Protein AF-A0A5N5MUI3-F1 (afdb_monomer_lite)

Radius of gyration: 23.37 Å; chains: 1; bounding box: 66×56×61 Å

Sequence (141 aa):
MQSLLREQYRTERKAYEEYLERWKGDQSVALQGDPTAEAALDVDRFVAKYFLDSQERPDRTKTQDPVVLRNWRRSHDALEDATCRIRGLDFRHFDEHGIVIVGWNAGMNRAIEAEFTHLAASVDEPVRLPTVEANFDLTSF

Secondary structure (DSSP, 8-state):
-HHHHHHHHHHHHHHHHHHHHHHHHHHHHHTTT-HHHHHHH-HHHHHHHHHB-TTS-B-TTT-SSPEEE-S--S-SHHHHHHHHTSTTEEEEEEGGGTEEEEEEHHHHHHHHHHHHHHHHHH--S------S-S-------

pLDDT: mean 84.38, std 14.05, range [42.94, 95.19]

Structure (mmCIF, N/CA/C/O backbone):
data_AF-A0A5N5MUI3-F1
#
_entry.id   AF-A0A5N5MUI3-F1
#
loop_
_atom_site.group_PDB
_atom_site.id
_atom_site.type_symbol
_atom_site.label_atom_id
_atom_site.label_alt_id
_atom_site.label_comp_id
_atom_site.label_asym_id
_atom_site.label_entity_id
_atom_site.label_seq_id
_atom_site.pdbx_PDB_ins_code
_atom_site.Cartn_x
_atom_site.Cartn_y
_atom_site.Cartn_z
_atom_site.occupancy
_atom_site.B_iso_or_equiv
_atom_site.auth_seq_id
_atom_site.auth_comp_id
_atom_site.auth_asym_id
_atom_site.auth_atom_id
_atom_site.pdbx_PDB_model_num
ATOM 1 N N . MET A 1 1 ? -16.868 3.056 41.421 1.00 61.19 1 MET A N 1
ATOM 2 C CA . MET A 1 1 ? -15.429 3.351 41.222 1.00 61.19 1 MET A CA 1
ATOM 3 C C . MET A 1 1 ? -14.853 2.629 40.000 1.00 61.19 1 MET A C 1
ATOM 5 O O . MET A 1 1 ? -14.336 3.306 39.129 1.00 61.19 1 MET A O 1
ATOM 9 N N . GLN A 1 2 ? -15.010 1.303 39.851 1.00 68.75 2 GLN A N 1
ATOM 10 C CA . GLN A 1 2 ? -14.534 0.579 38.650 1.00 68.75 2 GLN A CA 1
ATOM 11 C C . GLN A 1 2 ? -15.249 0.961 37.335 1.00 68.75 2 GLN A C 1
ATOM 13 O O . GLN A 1 2 ? -14.635 0.912 36.274 1.00 68.75 2 GLN A O 1
ATOM 18 N N . SER A 1 3 ? -16.528 1.346 37.388 1.00 74.19 3 SER A N 1
ATOM 19 C CA . SER A 1 3 ? -17.297 1.792 36.215 1.00 74.19 3 SER A CA 1
ATOM 20 C C . SER A 1 3 ? -16.800 3.128 35.654 1.00 74.19 3 SER A C 1
ATOM 22 O O . SER A 1 3 ? -16.586 3.235 34.453 1.00 74.19 3 SER A O 1
ATOM 24 N N . LEU A 1 4 ? -16.525 4.095 36.533 1.00 86.81 4 LEU A N 1
ATOM 25 C CA . LEU A 1 4 ? -16.032 5.429 36.173 1.00 86.81 4 LEU A CA 1
ATOM 26 C C . LEU A 1 4 ? -14.663 5.367 35.477 1.00 86.81 4 LEU A C 1
ATOM 28 O O . LEU A 1 4 ? -14.460 6.005 34.451 1.00 86.81 4 LEU A O 1
ATOM 32 N N . LEU A 1 5 ? -13.750 4.537 35.992 1.00 85.88 5 LEU A N 1
ATOM 33 C CA . LEU A 1 5 ? -12.421 4.359 35.403 1.00 85.88 5 LEU A CA 1
ATOM 34 C C . LEU A 1 5 ? -12.512 3.765 33.986 1.00 85.88 5 LEU A C 1
ATOM 36 O O . LEU A 1 5 ? -11.830 4.212 33.072 1.00 85.88 5 LEU A O 1
ATOM 40 N N . ARG A 1 6 ? -13.402 2.784 33.774 1.00 87.75 6 ARG A N 1
ATOM 41 C CA . ARG A 1 6 ? -13.633 2.183 32.448 1.00 87.75 6 ARG A CA 1
ATOM 42 C C . ARG A 1 6 ? -14.225 3.176 31.448 1.00 87.75 6 ARG A C 1
ATOM 44 O O . ARG A 1 6 ? -13.869 3.125 30.274 1.00 87.75 6 ARG A O 1
ATOM 51 N N . GLU A 1 7 ? -15.127 4.048 31.885 1.00 88.75 7 GLU A N 1
ATOM 52 C CA . GLU A 1 7 ? -15.696 5.101 31.034 1.00 88.75 7 GLU A CA 1
ATOM 53 C C . GLU A 1 7 ? -14.656 6.159 30.654 1.00 88.75 7 GLU A C 1
ATOM 55 O O . GLU A 1 7 ? -14.587 6.550 29.486 1.00 88.75 7 GLU A O 1
ATOM 60 N N . GLN A 1 8 ? -13.791 6.551 31.594 1.00 88.88 8 GLN A N 1
ATOM 61 C CA . GLN A 1 8 ? -12.666 7.448 31.319 1.00 88.88 8 GLN A CA 1
ATOM 62 C C . GLN A 1 8 ? -11.703 6.838 30.296 1.00 88.88 8 GLN A C 1
ATOM 64 O O . GLN A 1 8 ? -11.456 7.456 29.265 1.00 88.88 8 GLN A O 1
ATOM 69 N N . TYR A 1 9 ? -11.278 5.584 30.492 1.00 88.69 9 TYR A N 1
ATOM 70 C CA . TYR A 1 9 ? -10.421 4.885 29.527 1.00 88.69 9 TYR A CA 1
ATOM 71 C C . TYR A 1 9 ? -11.041 4.792 28.131 1.00 88.69 9 TYR A C 1
ATOM 73 O O . TYR A 1 9 ? -10.344 4.957 27.135 1.00 88.69 9 TYR A O 1
ATOM 81 N N . ARG A 1 10 ? -12.351 4.535 28.026 1.00 91.25 10 ARG A N 1
ATOM 82 C CA . ARG A 1 10 ? -13.039 4.508 26.724 1.00 91.25 10 ARG A CA 1
ATOM 83 C C . ARG A 1 10 ? -13.019 5.871 26.044 1.00 91.25 10 ARG A C 1
ATOM 85 O O . ARG A 1 10 ? -12.799 5.937 24.840 1.00 91.25 10 ARG A O 1
ATOM 92 N N . THR A 1 11 ? -13.255 6.930 26.811 1.00 92.25 11 THR A N 1
ATOM 93 C CA . THR A 1 11 ? -13.296 8.301 26.294 1.00 92.25 11 THR A CA 1
ATOM 94 C C . THR A 1 11 ? -11.918 8.746 25.818 1.00 92.25 11 THR A C 1
ATOM 96 O O . THR A 1 11 ? -11.791 9.233 24.699 1.00 92.25 11 THR A O 1
ATOM 99 N N . GLU A 1 12 ? -10.880 8.513 26.621 1.00 91.62 12 GLU A N 1
ATOM 100 C CA . GLU A 1 12 ? -9.498 8.836 26.255 1.00 91.62 12 GLU A CA 1
ATOM 101 C C . GLU A 1 12 ? -9.034 8.040 25.039 1.00 91.62 12 GLU A C 1
ATOM 103 O O . GLU A 1 12 ? -8.444 8.605 24.121 1.00 91.62 12 GLU A O 1
ATOM 108 N N . ARG A 1 13 ? -9.353 6.740 24.986 1.00 93.00 13 ARG A N 1
ATOM 109 C CA . ARG A 1 13 ? -8.992 5.906 23.839 1.00 93.00 13 ARG A CA 1
ATOM 110 C C . ARG A 1 13 ? -9.667 6.389 22.561 1.00 93.00 13 ARG A C 1
ATOM 112 O O . ARG A 1 13 ? -9.005 6.481 21.537 1.00 93.00 13 ARG A O 1
ATOM 119 N N . LYS A 1 14 ? -10.945 6.771 22.633 1.00 93.94 14 LYS A N 1
ATOM 120 C CA . LYS A 1 14 ? -11.667 7.336 21.489 1.00 93.94 14 LYS A CA 1
ATOM 121 C C . LYS A 1 14 ? -11.052 8.661 21.026 1.00 93.94 14 LYS A C 1
ATOM 123 O O . LYS A 1 14 ? -10.838 8.844 19.836 1.00 93.94 14 LYS A O 1
ATOM 128 N N . ALA A 1 15 ? -10.721 9.559 21.955 1.00 93.12 15 ALA A N 1
ATOM 129 C CA . ALA A 1 15 ? -10.070 10.827 21.621 1.00 93.12 15 ALA A CA 1
ATOM 130 C C . ALA A 1 15 ? -8.690 10.611 20.975 1.00 93.12 15 ALA A C 1
ATOM 132 O O . ALA A 1 15 ? -8.320 11.316 20.038 1.00 93.12 15 ALA A O 1
ATOM 133 N N . TYR A 1 16 ? -7.941 9.612 21.449 1.00 91.12 16 TYR A N 1
ATOM 134 C CA . TYR A 1 16 ? -6.666 9.224 20.858 1.00 91.12 16 TYR A CA 1
ATOM 135 C C . TYR A 1 16 ? -6.831 8.630 19.452 1.00 91.12 16 TYR A C 1
ATOM 137 O O . TYR A 1 16 ? -6.093 9.008 18.547 1.00 91.12 16 TYR A O 1
ATOM 145 N N . GLU A 1 17 ? -7.812 7.747 19.251 1.00 92.81 17 GLU A N 1
ATOM 146 C CA . GLU A 1 17 ? -8.151 7.178 17.939 1.00 92.81 17 GLU A CA 1
ATOM 147 C C . GLU A 1 17 ? -8.539 8.289 16.941 1.00 92.81 17 GLU A C 1
ATOM 149 O O . GLU A 1 17 ? -8.011 8.335 15.831 1.00 92.81 17 GLU A O 1
ATOM 154 N N . GLU A 1 18 ? -9.380 9.245 17.351 1.00 93.44 18 GLU A N 1
ATOM 155 C CA . GLU A 1 18 ? -9.770 10.403 16.532 1.00 93.44 18 GLU A CA 1
ATOM 156 C C . GLU A 1 18 ? -8.572 11.304 16.187 1.00 93.44 18 GLU A C 1
ATOM 158 O O . GLU A 1 18 ? -8.425 11.748 15.044 1.00 93.44 18 GLU A O 1
ATOM 163 N N . TYR A 1 19 ? -7.687 11.557 17.158 1.00 94.12 19 TYR A N 1
ATOM 164 C CA . TYR A 1 19 ? -6.447 12.299 16.931 1.00 94.12 19 TYR A CA 1
ATOM 165 C C . TYR A 1 19 ? -5.538 11.584 15.928 1.00 94.12 19 TYR A C 1
ATOM 167 O O . TYR A 1 19 ? -5.021 12.218 15.006 1.00 94.12 19 TYR A O 1
ATOM 175 N N . LEU A 1 20 ? -5.362 10.271 16.085 1.00 90.56 20 LEU A N 1
ATOM 176 C CA . LEU A 1 20 ? -4.516 9.464 15.215 1.00 90.56 20 LEU A CA 1
ATOM 177 C C . LEU A 1 20 ? -5.044 9.460 13.777 1.00 90.56 20 LEU A C 1
ATOM 179 O O . LEU A 1 20 ? -4.269 9.668 12.845 1.00 90.56 20 LEU A O 1
ATOM 183 N N . GLU A 1 21 ? -6.353 9.286 13.584 1.00 91.25 21 GLU A N 1
ATOM 184 C CA . GLU A 1 21 ? -6.968 9.297 12.252 1.00 91.25 21 GLU A CA 1
ATOM 185 C C . GLU A 1 21 ? -6.883 10.661 11.566 1.00 91.25 21 GLU A C 1
ATOM 187 O O . GLU A 1 21 ? -6.673 10.740 10.348 1.00 91.25 21 GLU A O 1
ATOM 192 N N . ARG A 1 22 ? -6.981 11.743 12.344 1.00 92.44 22 ARG A N 1
ATOM 193 C CA . ARG A 1 22 ? -6.747 13.096 11.839 1.00 92.44 22 ARG A CA 1
ATOM 194 C C . ARG A 1 22 ? -5.292 13.291 11.426 1.00 92.44 22 ARG A C 1
ATOM 196 O O . ARG A 1 22 ? -5.038 13.717 10.304 1.00 92.44 22 ARG A O 1
ATOM 203 N N . TRP A 1 23 ? -4.351 12.917 12.291 1.00 93.38 23 TRP A N 1
ATOM 204 C CA . TRP A 1 23 ? -2.921 13.021 12.011 1.00 93.38 23 TRP A CA 1
ATOM 205 C C . TRP A 1 23 ? -2.528 12.220 10.764 1.00 93.38 23 TRP A C 1
ATOM 207 O O . TRP A 1 23 ? -1.839 12.746 9.893 1.00 93.38 23 TRP A O 1
ATOM 217 N N . LYS A 1 24 ? -3.025 10.986 10.617 1.00 90.12 24 LYS A N 1
ATOM 218 C CA . LYS A 1 24 ? -2.829 10.178 9.403 1.00 90.12 24 LYS A CA 1
ATOM 219 C C . LYS A 1 24 ? -3.394 10.855 8.157 1.00 90.12 24 LYS A C 1
ATOM 221 O O . LYS A 1 24 ? -2.783 10.773 7.098 1.00 90.12 24 LYS A O 1
ATOM 226 N N . GLY A 1 25 ? -4.546 11.520 8.270 1.00 86.69 25 GLY A N 1
ATOM 227 C CA . GLY A 1 25 ? -5.108 12.330 7.188 1.00 86.69 25 GLY A CA 1
ATOM 228 C C . GLY A 1 25 ? -4.165 13.435 6.745 1.00 86.69 25 GLY A C 1
ATOM 229 O O . GLY A 1 25 ? -3.833 13.510 5.564 1.00 86.69 25 GLY A O 1
ATOM 230 N N . ASP A 1 26 ? -3.675 14.222 7.696 1.00 90.19 26 ASP A N 1
ATOM 231 C CA . ASP A 1 26 ? -2.757 15.324 7.417 1.00 90.19 26 ASP A CA 1
ATOM 232 C C . ASP A 1 26 ? -1.434 14.816 6.810 1.00 90.19 26 ASP A C 1
ATOM 234 O O . ASP A 1 26 ? -0.933 15.376 5.833 1.00 90.19 26 ASP A O 1
ATOM 238 N N . GLN A 1 27 ? -0.890 13.709 7.329 1.00 89.25 27 GLN A N 1
ATOM 239 C CA . GLN A 1 27 ? 0.321 13.085 6.784 1.00 89.25 27 GLN A CA 1
ATOM 240 C C . GLN A 1 27 ? 0.101 12.491 5.389 1.00 89.25 27 GLN A C 1
ATOM 242 O O . GLN A 1 27 ? 0.965 12.622 4.528 1.00 89.25 27 GLN A O 1
ATOM 247 N N . SER A 1 28 ? -1.052 11.873 5.130 1.00 86.12 28 SER A N 1
ATOM 248 C CA . SER A 1 28 ? -1.369 11.304 3.816 1.00 86.12 28 SER A CA 1
ATOM 249 C C . SER A 1 28 ? -1.420 12.378 2.726 1.00 86.12 28 SER A C 1
ATOM 251 O O . SER A 1 28 ? -0.985 12.124 1.606 1.00 86.12 28 SER A O 1
ATOM 253 N N . VAL A 1 29 ? -1.883 13.588 3.060 1.00 87.81 29 VAL A N 1
ATOM 254 C CA . VAL A 1 29 ? -1.818 14.746 2.154 1.00 87.81 29 VAL A CA 1
ATOM 255 C C . VAL A 1 29 ? -0.367 15.172 1.916 1.00 87.81 29 VAL A C 1
ATOM 257 O O . VAL A 1 29 ? 0.010 15.446 0.780 1.00 87.81 29 VAL A O 1
ATOM 260 N N . ALA A 1 30 ? 0.465 15.198 2.959 1.00 88.06 30 ALA A N 1
ATOM 261 C CA . ALA A 1 30 ? 1.872 15.583 2.838 1.00 88.06 30 ALA A CA 1
ATOM 262 C C . ALA A 1 30 ? 2.712 14.590 2.011 1.00 88.06 30 ALA A C 1
ATOM 264 O O . ALA A 1 30 ? 3.654 15.000 1.339 1.00 88.06 30 ALA A O 1
ATOM 265 N N . LEU A 1 31 ? 2.366 13.301 2.048 1.00 90.69 31 LEU A N 1
ATOM 266 C CA . LEU A 1 31 ? 3.045 12.231 1.307 1.00 90.69 31 LEU A CA 1
ATOM 267 C C . LEU A 1 31 ? 2.476 12.013 -0.101 1.00 90.69 31 LEU A C 1
ATOM 269 O O . LEU A 1 31 ? 2.888 11.079 -0.789 1.00 90.69 31 LEU A O 1
ATOM 273 N N . GLN A 1 32 ? 1.529 12.852 -0.533 1.00 87.94 32 GLN A N 1
ATOM 274 C CA . GLN A 1 32 ? 0.839 12.674 -1.800 1.00 87.94 32 GLN A CA 1
ATOM 275 C C . GLN A 1 32 ? 1.826 12.586 -2.971 1.00 87.94 32 GLN A C 1
ATOM 277 O O . GLN A 1 32 ? 2.538 13.539 -3.280 1.00 87.94 32 GLN A O 1
ATOM 282 N N . GLY A 1 33 ? 1.789 11.454 -3.674 1.00 88.31 33 GLY A N 1
ATOM 283 C CA . GLY A 1 33 ? 2.629 11.212 -4.847 1.00 88.31 33 GLY A CA 1
ATOM 284 C C . GLY A 1 33 ? 3.854 10.342 -4.573 1.00 88.31 33 GLY A C 1
ATOM 285 O O . GLY A 1 33 ? 4.549 10.001 -5.526 1.00 88.31 33 GLY A O 1
ATOM 286 N N . ASP A 1 34 ? 4.076 9.924 -3.324 1.00 93.94 34 ASP A N 1
ATOM 287 C CA . ASP A 1 34 ? 5.015 8.857 -2.971 1.00 93.94 34 ASP A CA 1
ATOM 288 C C . ASP A 1 34 ? 4.241 7.611 -2.499 1.00 93.94 34 ASP A C 1
ATOM 290 O O . ASP A 1 34 ? 3.928 7.475 -1.312 1.00 93.94 34 ASP A O 1
ATOM 294 N N . PRO A 1 35 ? 3.943 6.659 -3.405 1.00 93.81 35 PRO A N 1
ATOM 295 C CA . PRO A 1 35 ? 3.187 5.462 -3.056 1.00 93.81 35 PRO A CA 1
ATOM 296 C C . PRO A 1 35 ? 3.863 4.610 -1.974 1.00 93.81 35 PRO A C 1
ATOM 298 O O . PRO A 1 35 ? 3.173 3.961 -1.190 1.00 93.81 35 PRO A O 1
ATOM 301 N N . THR A 1 36 ? 5.201 4.623 -1.902 1.00 94.19 36 TH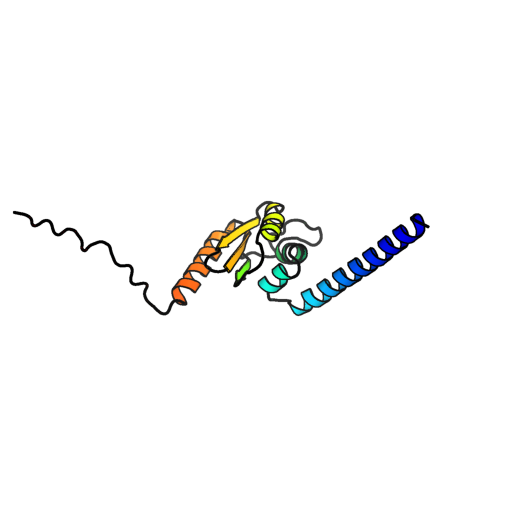R A N 1
ATOM 302 C CA . THR A 1 36 ? 5.957 3.858 -0.897 1.00 94.19 36 THR A CA 1
ATOM 303 C C . THR A 1 36 ? 5.715 4.440 0.488 1.00 94.19 36 THR A C 1
ATOM 305 O O . THR A 1 36 ? 5.384 3.706 1.422 1.00 94.19 36 THR A O 1
ATOM 308 N N . ALA A 1 37 ? 5.855 5.760 0.625 1.00 92.81 37 ALA A N 1
ATOM 309 C CA . ALA A 1 37 ? 5.629 6.435 1.895 1.00 92.81 37 ALA A CA 1
ATOM 310 C C . ALA A 1 37 ? 4.153 6.369 2.319 1.00 92.81 37 ALA A C 1
ATOM 312 O O . ALA A 1 37 ? 3.864 6.152 3.496 1.00 92.81 37 ALA A O 1
ATOM 313 N N . GLU A 1 38 ? 3.222 6.483 1.369 1.00 93.69 38 GLU A N 1
ATOM 314 C CA . GLU A 1 38 ? 1.786 6.339 1.624 1.00 93.69 38 GLU A CA 1
ATOM 315 C C . GLU A 1 38 ? 1.429 4.937 2.143 1.00 93.69 38 GLU A C 1
ATOM 317 O O . GLU A 1 38 ? 0.783 4.822 3.187 1.00 93.69 38 GLU A O 1
ATOM 322 N N . ALA A 1 39 ? 1.904 3.876 1.479 1.00 94.19 39 ALA A N 1
ATOM 323 C CA . ALA A 1 39 ? 1.710 2.494 1.926 1.00 94.19 39 ALA A CA 1
ATOM 324 C C . ALA A 1 39 ? 2.350 2.228 3.296 1.00 94.19 39 ALA A C 1
ATOM 326 O O . ALA A 1 39 ? 1.808 1.478 4.108 1.00 94.19 39 ALA A O 1
ATOM 327 N N . ALA A 1 40 ? 3.499 2.851 3.578 1.00 92.38 40 ALA A N 1
ATOM 328 C CA . ALA A 1 40 ? 4.168 2.723 4.866 1.00 92.38 40 ALA A CA 1
ATOM 329 C C . ALA A 1 40 ? 3.430 3.470 5.988 1.00 92.38 40 ALA A C 1
ATOM 331 O O . ALA A 1 40 ? 3.521 3.059 7.145 1.00 92.38 40 ALA A O 1
ATOM 332 N N . LEU A 1 41 ? 2.722 4.558 5.679 1.00 92.25 41 LEU A N 1
ATOM 333 C CA . LEU A 1 41 ? 1.937 5.313 6.652 1.00 92.25 41 LEU A CA 1
ATOM 334 C C . LEU A 1 41 ? 0.663 4.557 7.042 1.00 92.25 41 LEU A C 1
ATOM 336 O O . LEU A 1 41 ? 0.409 4.364 8.233 1.00 92.25 41 LEU A O 1
ATOM 340 N N . ASP A 1 42 ? -0.133 4.158 6.049 1.00 92.44 42 ASP A N 1
ATOM 341 C CA . ASP A 1 42 ? -1.431 3.518 6.252 1.00 92.44 42 ASP A CA 1
ATOM 342 C C . ASP A 1 42 ? -1.791 2.640 5.042 1.00 92.44 42 ASP A C 1
ATOM 344 O O . ASP A 1 42 ? -2.159 3.131 3.971 1.00 92.44 42 ASP A O 1
ATOM 348 N N . VAL A 1 43 ? -1.665 1.322 5.227 1.00 93.56 43 VAL A N 1
ATOM 349 C CA . VAL A 1 43 ? -1.906 0.313 4.185 1.00 93.56 43 VAL A CA 1
ATOM 350 C C . VAL A 1 43 ? -3.342 0.369 3.669 1.00 93.56 43 VAL A C 1
ATOM 352 O O . VAL A 1 43 ? -3.553 0.313 2.458 1.00 93.56 43 VAL A O 1
ATOM 355 N N . ASP A 1 44 ? -4.328 0.513 4.554 1.00 92.81 44 ASP A N 1
ATOM 356 C CA . ASP A 1 44 ? -5.738 0.505 4.165 1.00 92.81 44 ASP A CA 1
ATOM 357 C C . ASP A 1 44 ? -6.068 1.740 3.317 1.00 92.81 44 ASP A C 1
ATOM 359 O O . ASP A 1 44 ? -6.710 1.629 2.268 1.00 92.81 44 ASP A O 1
ATOM 363 N N . ARG A 1 45 ? -5.556 2.919 3.700 1.00 93.00 45 ARG A N 1
ATOM 364 C CA . ARG A 1 45 ? -5.711 4.143 2.893 1.00 93.00 45 ARG A CA 1
ATOM 365 C C . ARG A 1 45 ? -4.976 4.063 1.562 1.00 93.00 45 ARG A C 1
ATOM 367 O O . ARG A 1 45 ? -5.516 4.532 0.560 1.00 93.00 45 ARG A O 1
ATOM 374 N N . PHE A 1 46 ? -3.782 3.473 1.529 1.00 95.19 46 PHE A N 1
ATOM 375 C CA . PHE A 1 46 ? -3.063 3.214 0.282 1.00 95.19 46 PHE A CA 1
ATOM 376 C C . PHE A 1 46 ? -3.907 2.341 -0.654 1.00 95.19 46 PHE A C 1
ATOM 378 O O . PHE A 1 46 ? -4.190 2.727 -1.790 1.00 95.19 46 PHE A O 1
ATOM 385 N N . VAL A 1 47 ? -4.398 1.206 -0.159 1.00 94.88 47 VAL A N 1
ATOM 386 C CA . VAL A 1 47 ? -5.212 0.286 -0.954 1.00 94.88 47 VAL A CA 1
ATOM 387 C C . VAL A 1 47 ? -6.492 0.962 -1.455 1.00 94.88 47 VAL A C 1
ATOM 389 O O . VAL A 1 47 ? -6.812 0.877 -2.644 1.00 94.88 47 VAL A O 1
ATOM 392 N N . ALA A 1 48 ? -7.188 1.701 -0.589 1.00 94.25 48 ALA A N 1
ATOM 393 C CA . ALA A 1 48 ? -8.394 2.433 -0.959 1.00 94.25 48 ALA A CA 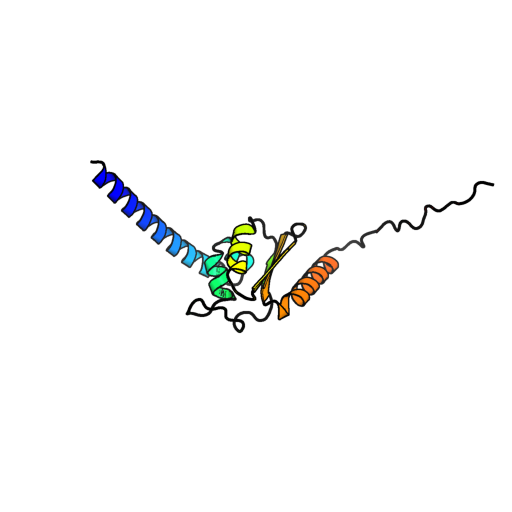1
ATOM 394 C C . ALA A 1 48 ? -8.132 3.506 -2.028 1.00 94.25 48 ALA A C 1
ATOM 396 O O . ALA A 1 48 ? -8.918 3.683 -2.964 1.00 94.25 48 ALA A O 1
ATOM 397 N N . LYS A 1 49 ? -7.003 4.213 -1.927 1.00 94.25 49 LYS A N 1
ATOM 398 C CA . LYS A 1 49 ? -6.633 5.258 -2.880 1.00 94.25 49 LYS A CA 1
ATOM 399 C C . LYS A 1 49 ? -6.395 4.688 -4.275 1.00 94.25 49 LYS A C 1
ATOM 401 O O . LYS A 1 49 ? -6.996 5.194 -5.228 1.00 94.25 49 LYS A O 1
ATOM 406 N N . TYR A 1 50 ? -5.562 3.653 -4.383 1.00 94.88 50 TYR A N 1
ATOM 407 C CA . TYR A 1 50 ? -5.074 3.142 -5.667 1.00 94.88 50 TYR A CA 1
ATOM 408 C C . TYR A 1 50 ? -5.966 2.061 -6.293 1.00 94.88 50 TYR A C 1
ATOM 410 O O . TYR A 1 50 ? -5.989 1.947 -7.518 1.00 94.88 50 TYR A O 1
ATOM 418 N N . PHE A 1 51 ? -6.723 1.289 -5.510 1.00 95.19 51 PHE A N 1
ATOM 419 C CA . PHE A 1 51 ? -7.374 0.075 -6.026 1.00 95.19 51 PHE A CA 1
ATOM 420 C C . PHE A 1 51 ? -8.879 -0.017 -5.777 1.00 95.19 51 PHE A C 1
ATOM 422 O O . PHE A 1 51 ? -9.509 -0.911 -6.342 1.00 95.19 51 PHE A O 1
ATOM 429 N N . LEU A 1 52 ? -9.471 0.879 -4.979 1.00 94.62 52 LEU A N 1
ATOM 430 C CA . LEU A 1 52 ? -10.904 0.848 -4.662 1.00 94.62 52 LEU A CA 1
ATOM 431 C C . LEU A 1 52 ? -11.638 2.106 -5.138 1.00 94.62 52 LEU A C 1
ATOM 433 O O . LEU A 1 52 ? -11.063 3.188 -5.142 1.00 94.62 52 LEU A O 1
ATOM 437 N N . ASP A 1 53 ? -12.911 2.000 -5.507 1.00 93.50 53 ASP A N 1
ATOM 438 C CA . ASP A 1 53 ? -13.784 3.148 -5.774 1.00 93.50 53 ASP A CA 1
ATOM 439 C C . ASP A 1 53 ? -14.283 3.819 -4.475 1.00 93.50 53 ASP A C 1
ATOM 441 O O . ASP A 1 53 ? -13.893 3.468 -3.361 1.00 93.50 53 ASP A O 1
ATOM 445 N N . SER A 1 54 ? -15.164 4.814 -4.605 1.00 90.31 54 SER A N 1
ATOM 446 C CA . SER A 1 54 ? -15.778 5.503 -3.460 1.00 90.31 54 SER A CA 1
ATOM 447 C C . SER A 1 54 ? -16.738 4.631 -2.638 1.00 90.31 54 SER A C 1
ATOM 449 O O . SER A 1 54 ? -17.177 5.060 -1.573 1.00 90.31 54 SER A O 1
ATOM 451 N N . GLN A 1 55 ? -17.079 3.436 -3.123 1.00 92.12 55 GLN A N 1
ATOM 452 C CA . GLN A 1 55 ? -17.898 2.432 -2.443 1.00 92.12 55 GLN A CA 1
ATOM 453 C C . GLN A 1 55 ? -17.050 1.272 -1.898 1.00 92.12 55 GLN A C 1
ATOM 455 O O . GLN A 1 55 ? -17.613 0.231 -1.555 1.00 92.12 55 GLN A O 1
ATOM 460 N N . GLU A 1 56 ? -15.723 1.436 -1.848 1.00 90.19 56 GLU A N 1
ATOM 461 C CA . GLU A 1 56 ? -14.755 0.422 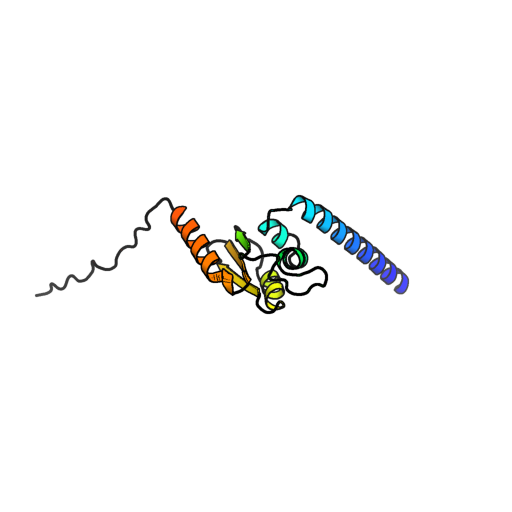-1.412 1.00 90.19 56 GLU A CA 1
ATOM 462 C C . GLU A 1 56 ? -14.761 -0.847 -2.281 1.00 90.19 56 GLU A C 1
ATOM 464 O O . GLU A 1 56 ? -14.381 -1.936 -1.843 1.00 90.19 56 GLU A O 1
ATOM 469 N N . ARG A 1 57 ? -15.189 -0.733 -3.542 1.00 92.94 57 ARG A N 1
ATOM 470 C CA . ARG A 1 57 ? -15.194 -1.848 -4.493 1.00 92.94 57 ARG A CA 1
ATOM 471 C C . ARG A 1 57 ? -13.941 -1.811 -5.359 1.00 92.94 57 ARG A C 1
ATOM 473 O O . ARG A 1 57 ? -13.494 -0.726 -5.711 1.00 92.94 57 ARG A O 1
ATOM 480 N N . PRO A 1 58 ? -13.392 -2.970 -5.761 1.00 93.44 58 PRO A N 1
ATOM 481 C CA . PRO A 1 58 ? -12.225 -3.016 -6.636 1.00 93.44 58 PRO A CA 1
ATOM 482 C C . PRO A 1 58 ? -12.464 -2.248 -7.944 1.00 93.44 58 PRO A C 1
ATOM 484 O O . PRO A 1 58 ? -13.373 -2.589 -8.703 1.00 93.44 58 PRO A O 1
ATOM 487 N N . ASP A 1 59 ? -11.623 -1.255 -8.229 1.00 93.00 59 ASP A N 1
ATOM 488 C CA . ASP A 1 59 ? -11.709 -0.411 -9.421 1.00 93.00 59 ASP A CA 1
ATOM 489 C C . ASP A 1 59 ? -10.417 -0.485 -10.236 1.00 93.00 59 ASP A C 1
ATOM 491 O O . ASP A 1 59 ? -9.390 0.118 -9.919 1.00 93.00 59 ASP A O 1
ATOM 495 N N . ARG A 1 60 ? -10.492 -1.220 -11.348 1.00 90.12 60 ARG A N 1
ATOM 496 C CA . ARG A 1 60 ? -9.361 -1.421 -12.261 1.00 90.12 60 ARG A CA 1
ATOM 497 C C . ARG A 1 60 ? -9.020 -0.191 -13.095 1.00 90.12 60 ARG A C 1
ATOM 499 O O . ARG A 1 60 ? -7.980 -0.177 -13.745 1.00 90.12 60 ARG A O 1
ATOM 506 N N . THR A 1 61 ? -9.889 0.816 -13.117 1.00 89.06 61 THR A N 1
ATOM 507 C CA . THR A 1 61 ? -9.693 2.019 -13.931 1.00 89.06 61 THR A CA 1
ATOM 508 C C . THR A 1 61 ? -8.790 3.043 -13.250 1.00 89.06 61 THR A C 1
ATOM 510 O O . THR A 1 61 ? -8.117 3.797 -13.950 1.00 89.06 61 THR A O 1
ATOM 513 N N . LYS A 1 62 ? -8.709 3.024 -11.911 1.00 89.38 62 LYS A N 1
ATOM 514 C CA . LYS A 1 62 ? -7.855 3.924 -11.120 1.00 89.38 62 LYS A CA 1
ATOM 515 C C . LYS A 1 62 ? -6.365 3.733 -11.369 1.00 89.38 62 LYS A C 1
ATOM 517 O O . LYS A 1 62 ? -5.637 4.708 -11.520 1.00 89.38 62 LYS A O 1
ATOM 522 N N . THR A 1 63 ? -5.930 2.480 -11.402 1.00 89.31 63 THR A N 1
ATOM 523 C CA . THR A 1 63 ? -4.514 2.121 -11.487 1.00 89.31 63 THR A CA 1
ATOM 524 C C . THR A 1 63 ? -4.367 1.041 -12.540 1.00 89.31 63 THR A C 1
ATOM 526 O O . THR A 1 63 ? -4.654 -0.124 -12.280 1.00 89.31 63 THR A O 1
ATOM 529 N N . GLN A 1 64 ? -3.994 1.442 -13.755 1.00 86.06 64 GLN A N 1
ATOM 530 C CA . GLN A 1 64 ? -3.819 0.515 -14.878 1.00 86.06 64 GLN A CA 1
ATOM 531 C C . GLN A 1 64 ? -2.462 -0.194 -14.823 1.00 86.06 64 GLN A C 1
ATOM 533 O O . GLN A 1 64 ? -2.373 -1.380 -15.146 1.00 86.06 64 GLN A O 1
ATOM 538 N N . ASP A 1 65 ? -1.429 0.523 -14.383 1.00 89.69 65 ASP A N 1
ATOM 539 C CA . ASP A 1 65 ? -0.085 -0.007 -14.184 1.00 89.69 65 ASP A CA 1
ATOM 540 C C . ASP A 1 65 ? 0.137 -0.380 -12.717 1.00 89.69 65 ASP A C 1
ATOM 542 O O . ASP A 1 65 ? -0.284 0.373 -11.839 1.00 89.69 65 ASP A O 1
ATOM 546 N N . PRO A 1 66 ? 0.798 -1.512 -12.418 1.00 94.19 66 PRO A N 1
ATOM 547 C CA . PRO A 1 66 ? 1.141 -1.861 -11.048 1.00 94.19 66 PRO A CA 1
ATOM 548 C C . PRO A 1 66 ? 1.946 -0.765 -10.347 1.00 94.19 66 PRO A C 1
ATOM 550 O O . PRO A 1 66 ? 2.834 -0.141 -10.928 1.00 94.19 66 PRO A O 1
ATOM 553 N N . VAL A 1 67 ? 1.652 -0.568 -9.068 1.00 94.75 67 VAL A N 1
ATOM 554 C CA . VAL A 1 67 ? 2.370 0.349 -8.192 1.00 94.75 67 VAL A CA 1
ATOM 555 C C . VAL A 1 67 ? 3.616 -0.352 -7.674 1.00 94.75 67 VAL A C 1
ATOM 557 O O . VAL A 1 67 ? 3.530 -1.402 -7.036 1.00 94.75 67 VAL A O 1
ATOM 560 N N . VAL A 1 68 ? 4.774 0.249 -7.931 1.00 94.44 68 VAL A N 1
ATOM 561 C CA . VAL A 1 68 ? 6.064 -0.221 -7.428 1.00 94.44 68 VAL A CA 1
ATOM 562 C C . VAL A 1 68 ? 6.435 0.578 -6.183 1.00 94.44 68 VAL A C 1
ATOM 564 O O . VAL A 1 68 ? 6.598 1.797 -6.242 1.00 94.44 68 VAL A O 1
ATOM 567 N N . LEU A 1 69 ? 6.600 -0.119 -5.065 1.00 94.19 69 LEU A N 1
ATOM 568 C CA . LEU A 1 69 ? 7.120 0.414 -3.813 1.00 94.19 69 LEU A CA 1
ATOM 569 C C . LEU A 1 69 ? 8.599 0.031 -3.719 1.00 94.19 69 LEU A C 1
ATOM 571 O O . LEU A 1 69 ? 8.939 -1.153 -3.702 1.00 94.19 69 LEU A O 1
ATOM 575 N N . ARG A 1 70 ? 9.485 1.027 -3.681 1.00 91.50 70 ARG A N 1
ATOM 576 C CA . ARG A 1 70 ? 10.944 0.819 -3.636 1.00 91.50 70 ARG A CA 1
ATOM 577 C C . ARG A 1 70 ? 11.478 1.124 -2.246 1.00 91.50 70 ARG A C 1
ATOM 579 O O . ARG A 1 70 ? 10.954 2.000 -1.571 1.00 91.50 70 ARG A O 1
ATOM 586 N N . ASN A 1 71 ? 12.560 0.465 -1.838 1.00 88.06 71 ASN A N 1
ATOM 587 C CA . ASN A 1 71 ? 13.125 0.596 -0.489 1.00 88.06 71 ASN A CA 1
ATOM 588 C C . ASN A 1 71 ? 12.113 0.258 0.622 1.00 88.06 71 ASN A C 1
ATOM 590 O O . ASN A 1 71 ? 12.128 0.870 1.694 1.00 88.06 71 ASN A O 1
ATOM 594 N N . TRP A 1 72 ? 11.227 -0.706 0.379 1.00 87.62 72 TRP A N 1
ATOM 595 C CA . TRP A 1 72 ? 10.269 -1.171 1.371 1.00 87.62 72 TRP A CA 1
ATOM 596 C C . TRP A 1 72 ? 11.002 -1.895 2.508 1.00 87.62 72 TRP A C 1
ATOM 598 O O . TRP A 1 72 ? 11.653 -2.912 2.294 1.00 87.62 72 TRP A O 1
ATOM 608 N N . ARG A 1 73 ? 10.929 -1.346 3.728 1.00 80.38 73 ARG A N 1
ATOM 609 C CA . ARG A 1 73 ? 11.623 -1.880 4.922 1.00 80.38 73 ARG A CA 1
ATOM 610 C C . ARG A 1 73 ? 10.681 -2.362 6.026 1.00 80.38 73 ARG A C 1
ATOM 612 O O . ARG A 1 73 ? 11.138 -2.699 7.115 1.00 80.38 73 ARG A O 1
ATOM 619 N N . ARG A 1 74 ? 9.367 -2.323 5.794 1.00 78.88 74 ARG A N 1
ATOM 620 C CA . ARG A 1 74 ? 8.363 -2.793 6.759 1.00 78.88 74 ARG A CA 1
ATOM 621 C C . ARG A 1 74 ? 8.033 -4.262 6.512 1.00 78.88 74 ARG A C 1
ATOM 623 O O . ARG A 1 74 ? 8.315 -4.782 5.437 1.00 78.88 74 ARG A O 1
ATOM 630 N N . SER A 1 75 ? 7.411 -4.915 7.497 1.00 81.06 75 SER A N 1
ATOM 631 C CA . SER A 1 75 ? 6.784 -6.220 7.252 1.00 81.06 75 SER A CA 1
ATOM 632 C C . SER A 1 75 ? 5.800 -6.086 6.083 1.00 81.06 75 SER A C 1
ATOM 634 O O . SER A 1 75 ? 5.063 -5.097 5.990 1.00 81.06 75 SER A O 1
ATOM 636 N N . HIS A 1 76 ? 5.848 -7.049 5.165 1.00 83.75 76 HIS A N 1
ATOM 637 C CA . HIS A 1 76 ? 4.936 -7.122 4.031 1.00 83.75 76 HIS A CA 1
ATOM 638 C C . HIS A 1 76 ? 3.590 -7.753 4.401 1.00 83.75 76 HIS A C 1
ATOM 640 O O . HIS A 1 76 ? 2.637 -7.523 3.666 1.00 83.75 76 HIS A O 1
ATOM 646 N N . ASP A 1 77 ? 3.478 -8.435 5.547 1.00 89.50 77 ASP A N 1
ATOM 647 C CA . ASP A 1 77 ? 2.295 -9.217 5.938 1.00 89.50 77 ASP A CA 1
ATOM 648 C C . ASP A 1 77 ? 1.007 -8.389 5.865 1.00 89.50 77 ASP A C 1
ATOM 650 O O . ASP A 1 77 ? 0.017 -8.806 5.280 1.00 89.50 77 ASP A O 1
ATOM 654 N N . ALA A 1 78 ? 1.025 -7.166 6.405 1.00 89.69 78 ALA A N 1
ATOM 655 C CA . ALA A 1 78 ? -0.160 -6.309 6.420 1.00 89.69 78 ALA A CA 1
ATOM 656 C C . ALA A 1 78 ? -0.588 -5.866 5.010 1.00 89.69 78 ALA A C 1
ATOM 658 O O . ALA A 1 78 ? -1.781 -5.761 4.725 1.00 89.69 78 ALA A O 1
ATOM 659 N N . LEU A 1 79 ? 0.382 -5.596 4.132 1.00 91.88 79 LEU A N 1
ATOM 660 C CA . LEU A 1 79 ? 0.123 -5.178 2.757 1.00 91.88 79 LEU A CA 1
ATOM 661 C C . LEU A 1 79 ? -0.313 -6.370 1.896 1.00 91.88 79 LEU A C 1
ATOM 663 O O . LEU A 1 79 ? -1.271 -6.261 1.132 1.00 91.88 79 LEU A O 1
ATOM 667 N N . GLU A 1 80 ? 0.331 -7.520 2.060 1.00 93.69 80 GLU A N 1
ATOM 668 C CA . GLU A 1 80 ? -0.062 -8.776 1.428 1.00 93.69 80 GLU A CA 1
ATOM 669 C C . GLU A 1 80 ? -1.480 -9.184 1.850 1.00 93.69 80 GLU A C 1
ATOM 671 O O . GLU A 1 80 ? -2.330 -9.419 0.993 1.00 93.69 80 GLU A O 1
ATOM 676 N N . ASP A 1 81 ? -1.795 -9.151 3.146 1.00 93.81 81 ASP A N 1
ATOM 677 C CA . ASP A 1 81 ? -3.130 -9.457 3.664 1.00 93.81 81 ASP A CA 1
ATOM 678 C C . ASP A 1 81 ? -4.201 -8.529 3.082 1.00 93.81 81 ASP A C 1
ATOM 680 O O . ASP A 1 81 ? -5.277 -8.981 2.676 1.00 93.81 81 ASP A O 1
ATOM 684 N N . ALA A 1 82 ? -3.930 -7.221 3.041 1.00 92.69 82 ALA A N 1
ATOM 685 C CA . ALA A 1 82 ? -4.869 -6.240 2.505 1.00 92.69 82 ALA A CA 1
ATOM 686 C C . ALA A 1 82 ? -5.116 -6.458 1.005 1.00 92.69 82 ALA A C 1
ATOM 688 O O . ALA A 1 82 ? -6.259 -6.404 0.545 1.00 92.69 82 ALA A O 1
ATOM 689 N N . THR A 1 83 ? -4.062 -6.760 0.246 1.00 92.25 83 THR A N 1
ATOM 690 C CA . THR A 1 83 ? -4.165 -7.005 -1.198 1.00 92.25 83 THR A CA 1
ATOM 691 C C . THR A 1 83 ? -4.849 -8.334 -1.517 1.00 92.25 83 THR A C 1
ATOM 693 O O . THR A 1 83 ? -5.723 -8.366 -2.384 1.00 92.25 83 THR A O 1
ATOM 696 N N . CYS A 1 84 ? -4.569 -9.401 -0.761 1.00 91.81 84 CYS A N 1
ATOM 697 C CA . CYS A 1 84 ? -5.199 -10.717 -0.912 1.00 91.81 84 CYS A CA 1
ATOM 698 C C . CYS A 1 84 ? -6.721 -10.692 -0.699 1.00 91.81 84 CYS A C 1
ATOM 700 O O . CYS A 1 84 ? -7.448 -11.510 -1.270 1.00 91.81 84 CYS A O 1
ATOM 702 N N . ARG A 1 85 ? -7.235 -9.745 0.096 1.00 91.81 85 ARG A N 1
ATOM 703 C CA . ARG A 1 85 ? -8.684 -9.555 0.295 1.00 91.81 85 ARG A CA 1
ATOM 704 C C . ARG A 1 85 ? -9.388 -9.006 -0.951 1.00 91.81 85 ARG A C 1
ATOM 706 O O . ARG A 1 85 ? -10.609 -9.122 -1.063 1.00 91.81 85 ARG A O 1
ATOM 713 N N . ILE A 1 86 ? -8.647 -8.430 -1.898 1.00 92.00 86 ILE A N 1
ATOM 714 C CA . ILE A 1 86 ? -9.184 -7.782 -3.095 1.00 92.00 86 ILE A CA 1
ATOM 715 C C . ILE A 1 86 ? -9.063 -8.721 -4.289 1.00 92.00 86 ILE A C 1
ATOM 717 O O . ILE A 1 86 ? -7.985 -9.009 -4.806 1.00 92.00 86 ILE A O 1
ATOM 721 N N . ARG A 1 87 ? -10.211 -9.171 -4.801 1.00 89.25 87 ARG A N 1
ATOM 722 C CA . ARG A 1 87 ? -10.240 -10.125 -5.911 1.00 89.25 87 ARG A CA 1
ATOM 723 C C . ARG A 1 87 ? -9.579 -9.560 -7.176 1.00 89.25 87 ARG A C 1
ATOM 725 O O . ARG A 1 87 ? -10.103 -8.651 -7.819 1.00 89.25 87 ARG A O 1
ATOM 732 N N . GLY A 1 88 ? -8.505 -10.218 -7.608 1.00 88.62 88 GLY A N 1
ATOM 733 C CA . GLY A 1 88 ? -7.794 -9.925 -8.856 1.00 88.62 88 GLY A CA 1
ATOM 734 C C . GLY A 1 88 ? -6.641 -8.933 -8.714 1.00 88.62 88 GLY A C 1
ATOM 735 O O . GLY A 1 88 ? -5.980 -8.663 -9.721 1.00 88.62 88 GLY A O 1
ATOM 736 N N . LEU A 1 89 ? -6.414 -8.416 -7.506 1.00 9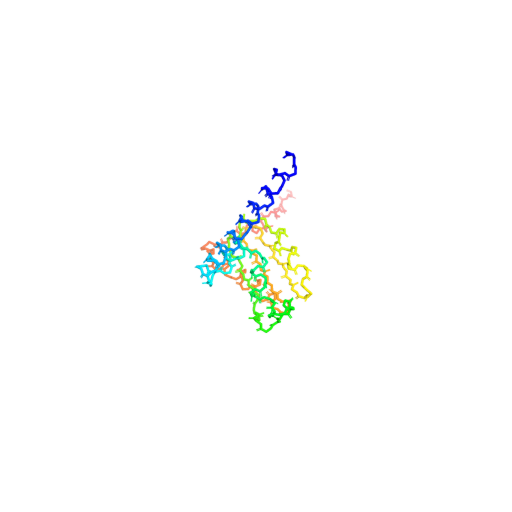2.25 89 LEU A N 1
ATOM 737 C CA . LEU A 1 89 ? -5.179 -7.737 -7.146 1.00 92.25 89 LEU A CA 1
ATOM 738 C C . LEU A 1 89 ? -4.111 -8.800 -6.847 1.00 92.25 89 LEU A C 1
ATOM 740 O O . LEU A 1 89 ? -4.432 -9.856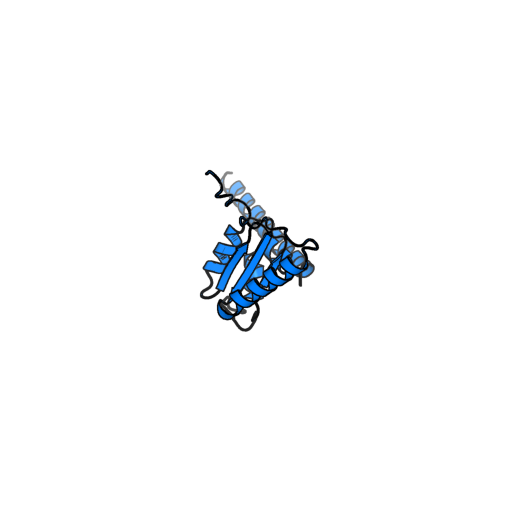 -6.304 1.00 92.25 89 LEU A O 1
ATOM 744 N N . ASP A 1 90 ? -2.878 -8.549 -7.266 1.00 92.56 90 ASP A N 1
ATOM 745 C CA . ASP A 1 90 ? -1.722 -9.412 -7.026 1.00 92.56 90 ASP A CA 1
ATOM 746 C C . ASP A 1 90 ? -0.649 -8.625 -6.268 1.00 92.56 90 ASP A C 1
ATOM 748 O O . ASP A 1 90 ? -0.555 -7.395 -6.370 1.00 92.56 90 ASP A O 1
ATOM 752 N N . PHE A 1 91 ? 0.156 -9.363 -5.516 1.00 93.69 91 PHE A N 1
ATOM 753 C CA . PHE A 1 91 ? 1.206 -8.849 -4.654 1.00 93.69 91 PHE A CA 1
ATOM 754 C C . PHE A 1 91 ? 2.487 -9.636 -4.917 1.00 93.69 91 PHE A C 1
ATOM 756 O O . PHE A 1 91 ? 2.494 -10.867 -4.902 1.00 93.69 91 PHE A O 1
ATOM 763 N N . ARG A 1 92 ? 3.585 -8.927 -5.188 1.00 92.56 92 ARG A N 1
ATOM 764 C CA . ARG A 1 92 ? 4.903 -9.531 -5.407 1.00 92.56 92 ARG A CA 1
ATOM 765 C C . ARG A 1 92 ? 5.939 -8.798 -4.589 1.00 92.56 92 ARG A C 1
ATOM 767 O O . ARG A 1 92 ? 6.024 -7.576 -4.650 1.00 92.56 92 ARG A O 1
ATOM 774 N N . HIS A 1 93 ? 6.747 -9.559 -3.873 1.00 91.31 93 HIS A N 1
ATOM 775 C CA . HIS A 1 93 ? 7.815 -9.040 -3.044 1.00 91.31 93 HIS A CA 1
ATOM 776 C C . HIS A 1 93 ? 9.155 -9.630 -3.469 1.00 91.31 93 HIS A C 1
ATOM 778 O O . HIS A 1 93 ? 9.253 -10.823 -3.757 1.00 91.31 93 HIS A O 1
ATOM 784 N N . PHE A 1 94 ? 10.174 -8.776 -3.499 1.00 89.12 94 PHE A N 1
ATOM 785 C CA . PHE A 1 94 ? 11.553 -9.117 -3.810 1.00 89.12 94 PHE A CA 1
ATOM 786 C C . PHE A 1 94 ? 12.448 -8.608 -2.672 1.00 89.12 94 PHE A C 1
ATOM 788 O O . PHE A 1 94 ? 12.933 -7.472 -2.713 1.00 89.12 94 PHE A O 1
ATOM 795 N N . ASP A 1 95 ? 12.638 -9.455 -1.655 1.00 82.31 95 ASP A N 1
ATOM 796 C CA . ASP A 1 95 ? 13.377 -9.158 -0.416 1.00 82.31 95 ASP A CA 1
ATOM 797 C C . ASP A 1 95 ? 14.759 -8.543 -0.671 1.00 82.31 95 ASP A C 1
ATOM 799 O O . ASP A 1 95 ? 15.107 -7.511 -0.099 1.00 82.31 95 ASP A O 1
ATOM 803 N N . GLU A 1 96 ? 15.534 -9.151 -1.572 1.00 82.31 96 GLU A N 1
ATOM 804 C CA . GLU A 1 96 ? 16.929 -8.781 -1.856 1.00 82.31 96 GLU A CA 1
ATOM 805 C C . GLU A 1 96 ? 17.084 -7.340 -2.361 1.00 82.31 96 GLU A C 1
ATOM 807 O O . GLU A 1 96 ? 18.147 -6.732 -2.221 1.00 82.31 96 GLU A O 1
ATOM 812 N N . HIS A 1 97 ? 16.013 -6.772 -2.918 1.00 80.75 97 HIS A N 1
ATOM 813 C CA . HIS A 1 97 ? 16.002 -5.427 -3.485 1.00 80.75 97 HIS A CA 1
ATOM 814 C C . HIS A 1 97 ? 15.094 -4.459 -2.716 1.00 80.75 97 HIS A C 1
ATOM 816 O O . HIS A 1 97 ? 15.040 -3.275 -3.051 1.00 80.75 97 HIS A O 1
ATOM 822 N N . GLY A 1 98 ? 14.377 -4.934 -1.690 1.00 87.62 98 GLY A N 1
ATOM 823 C CA . GLY A 1 98 ? 13.371 -4.141 -0.983 1.00 87.62 98 GLY A CA 1
ATOM 824 C C . GLY A 1 98 ? 12.306 -3.583 -1.930 1.00 87.62 98 GLY A C 1
ATOM 825 O O . GLY A 1 98 ? 11.904 -2.424 -1.790 1.00 87.62 98 GLY A O 1
ATOM 826 N N . ILE A 1 99 ? 11.906 -4.369 -2.935 1.00 91.06 99 ILE A N 1
ATOM 827 C CA . ILE A 1 99 ? 10.894 -3.984 -3.924 1.00 91.06 99 ILE A CA 1
ATOM 828 C C . ILE A 1 99 ? 9.613 -4.758 -3.649 1.00 91.06 99 ILE A C 1
ATOM 830 O O . ILE A 1 99 ? 9.614 -5.985 -3.556 1.00 91.06 99 ILE A O 1
ATOM 834 N N . VAL A 1 100 ? 8.505 -4.030 -3.578 1.00 94.19 100 VAL A N 1
ATOM 835 C CA . VAL A 1 100 ? 7.155 -4.588 -3.561 1.00 94.19 100 VAL A CA 1
ATOM 836 C C . VAL A 1 100 ? 6.406 -4.059 -4.776 1.00 94.19 100 VAL A C 1
ATOM 838 O O . VAL A 1 100 ? 6.445 -2.867 -5.061 1.00 94.19 100 VAL A O 1
ATOM 841 N N . ILE A 1 101 ? 5.701 -4.930 -5.486 1.00 94.56 101 ILE A N 1
ATOM 842 C CA . ILE A 1 101 ? 4.853 -4.566 -6.619 1.00 94.56 101 ILE A CA 1
ATOM 843 C C . ILE A 1 101 ? 3.426 -4.993 -6.298 1.00 94.56 101 ILE A C 1
ATOM 845 O O . ILE A 1 101 ? 3.173 -6.160 -5.993 1.00 94.56 101 ILE A O 1
ATOM 849 N N . VAL A 1 102 ? 2.496 -4.043 -6.385 1.00 95.12 102 VAL A N 1
ATOM 850 C CA . VAL A 1 102 ? 1.066 -4.264 -6.147 1.00 95.12 102 VAL A CA 1
ATOM 851 C C . VAL A 1 102 ? 0.284 -3.815 -7.368 1.00 95.12 102 VAL A C 1
ATOM 853 O O . VAL A 1 102 ? 0.398 -2.670 -7.798 1.00 95.12 102 VAL A O 1
ATOM 856 N N . GLY A 1 103 ? -0.546 -4.682 -7.933 1.00 94.88 103 GLY A N 1
ATOM 857 C CA . GLY A 1 103 ? -1.317 -4.305 -9.112 1.00 94.88 103 GLY A CA 1
ATOM 858 C C . GLY A 1 103 ? -2.263 -5.381 -9.600 1.00 94.88 103 GLY A C 1
ATOM 859 O O . GLY A 1 103 ? -2.311 -6.493 -9.084 1.00 94.88 103 GLY A O 1
ATOM 860 N N . TRP A 1 104 ? -3.056 -5.046 -10.613 1.00 93.62 104 TRP A N 1
ATOM 861 C CA . TRP A 1 104 ? -3.932 -6.023 -11.251 1.00 93.62 104 TRP A CA 1
ATOM 862 C C . TRP A 1 104 ? -3.107 -6.993 -12.096 1.00 93.62 104 TRP A C 1
ATOM 864 O O . TRP A 1 104 ? -2.206 -6.576 -12.825 1.00 93.62 104 TRP A O 1
ATOM 874 N N . ASN A 1 105 ? -3.472 -8.276 -12.063 1.00 82.75 105 ASN A N 1
ATOM 875 C CA . ASN A 1 105 ? -2.735 -9.372 -12.709 1.00 82.75 105 ASN A CA 1
ATOM 876 C C . ASN A 1 105 ? -2.276 -9.058 -14.155 1.00 82.75 105 ASN A C 1
ATOM 878 O O . ASN A 1 105 ? -1.125 -9.300 -14.508 1.00 82.75 105 ASN A O 1
ATOM 882 N N . ALA A 1 106 ? -3.130 -8.414 -14.960 1.00 80.75 106 ALA A N 1
ATOM 883 C CA . ALA A 1 106 ? -2.855 -8.101 -16.366 1.00 80.75 106 ALA A CA 1
ATOM 884 C C . ALA A 1 106 ? -1.607 -7.219 -16.615 1.00 80.75 106 ALA A C 1
ATOM 886 O O . ALA A 1 106 ? -1.083 -7.229 -17.727 1.00 80.75 106 ALA A O 1
ATOM 887 N N . GLY A 1 107 ? -1.136 -6.458 -15.619 1.00 81.94 107 GLY A N 1
ATOM 888 C CA . GLY A 1 107 ? 0.035 -5.578 -15.737 1.00 81.94 107 GLY A CA 1
ATOM 889 C C . GLY A 1 107 ? 1.283 -6.059 -14.991 1.00 81.94 107 GLY A C 1
ATOM 890 O O . GLY A 1 107 ? 2.352 -5.480 -15.176 1.00 81.94 107 GLY A O 1
ATOM 891 N N . MET A 1 108 ? 1.171 -7.103 -14.165 1.00 87.56 108 MET A N 1
ATOM 892 C CA . MET A 1 108 ? 2.205 -7.473 -13.189 1.00 87.56 108 MET A CA 1
ATOM 893 C C . MET A 1 108 ? 3.537 -7.855 -13.829 1.00 87.56 108 MET A C 1
ATOM 895 O O . MET A 1 108 ? 4.565 -7.290 -13.468 1.00 87.56 108 MET A O 1
ATOM 899 N N . ASN A 1 109 ? 3.529 -8.757 -14.813 1.00 88.19 109 ASN A N 1
ATOM 900 C CA . ASN A 1 109 ? 4.769 -9.229 -15.443 1.00 88.19 109 ASN A CA 1
ATOM 901 C C . ASN A 1 109 ? 5.546 -8.092 -16.113 1.00 88.19 109 ASN A C 1
ATOM 903 O O . ASN A 1 109 ? 6.760 -8.019 -15.975 1.00 88.19 109 ASN A O 1
ATOM 907 N N . ARG A 1 110 ? 4.839 -7.154 -16.756 1.00 88.19 110 ARG A N 1
ATOM 908 C CA . ARG A 1 110 ? 5.461 -5.976 -17.372 1.00 88.19 110 ARG A CA 1
ATOM 909 C C . ARG A 1 110 ? 6.150 -5.093 -16.330 1.00 88.19 110 ARG A C 1
ATOM 911 O O . ARG A 1 110 ? 7.250 -4.616 -16.579 1.00 88.19 110 ARG A O 1
ATOM 918 N N . ALA A 1 111 ? 5.512 -4.866 -15.181 1.00 87.94 111 ALA A N 1
ATOM 919 C CA . ALA A 1 111 ? 6.110 -4.075 -14.107 1.00 87.94 111 ALA A CA 1
ATOM 920 C C . ALA A 1 111 ? 7.335 -4.774 -13.503 1.00 87.94 111 ALA A C 1
ATOM 922 O O . ALA A 1 111 ? 8.356 -4.131 -13.286 1.00 87.94 111 ALA A O 1
ATOM 923 N N . ILE A 1 112 ? 7.261 -6.092 -13.297 1.00 88.88 112 ILE A N 1
ATOM 924 C CA . ILE A 1 112 ? 8.393 -6.897 -12.823 1.00 88.88 112 ILE A CA 1
ATOM 925 C C . ILE A 1 112 ? 9.570 -6.783 -13.802 1.00 88.88 112 ILE A C 1
ATOM 927 O O . ILE A 1 112 ? 10.669 -6.418 -13.396 1.00 88.88 112 ILE A O 1
ATOM 931 N N . GLU A 1 113 ? 9.345 -7.036 -15.094 1.00 88.81 113 GLU A N 1
ATOM 932 C CA . GLU A 1 113 ? 10.382 -6.936 -16.130 1.00 88.81 113 GLU A CA 1
ATOM 933 C C . GLU A 1 113 ? 11.007 -5.537 -16.197 1.00 88.81 113 GLU A C 1
ATOM 935 O O . GLU A 1 113 ? 12.229 -5.409 -16.318 1.00 88.81 113 GLU A O 1
ATOM 940 N N . ALA A 1 114 ? 10.191 -4.486 -16.079 1.00 88.56 114 ALA A N 1
ATOM 941 C CA . ALA A 1 114 ? 10.671 -3.110 -16.054 1.00 88.56 114 ALA A CA 1
ATOM 942 C C . ALA A 1 114 ? 11.579 -2.837 -14.843 1.00 88.56 114 ALA A C 1
ATOM 944 O O . ALA A 1 114 ? 12.642 -2.238 -15.010 1.00 88.56 114 ALA A O 1
ATOM 945 N N . GLU A 1 115 ? 11.219 -3.320 -13.648 1.00 89.50 115 GLU A N 1
ATOM 946 C CA . GLU A 1 115 ? 12.055 -3.152 -12.452 1.00 89.50 115 GLU A CA 1
ATOM 947 C C . GLU A 1 115 ? 13.356 -3.949 -12.533 1.00 89.50 115 GLU A C 1
ATOM 949 O O . GLU A 1 115 ? 14.416 -3.411 -12.219 1.00 89.50 115 GLU A O 1
ATOM 954 N N . PHE A 1 116 ? 13.319 -5.193 -13.017 1.00 84.94 116 PHE A N 1
ATOM 955 C CA . PHE A 1 116 ? 14.545 -5.965 -13.237 1.00 84.94 116 PHE A CA 1
ATOM 956 C C . PHE A 1 116 ? 15.460 -5.300 -14.271 1.00 84.94 116 PHE A C 1
ATOM 958 O O . PHE A 1 116 ? 16.673 -5.254 -14.074 1.00 84.94 116 PHE A O 1
ATOM 965 N N . THR A 1 117 ? 14.894 -4.726 -15.337 1.00 88.44 117 THR A N 1
ATOM 966 C CA . THR A 1 117 ? 15.659 -3.964 -16.337 1.00 88.44 117 THR A CA 1
ATOM 967 C C . THR A 1 117 ? 16.298 -2.722 -15.714 1.00 88.44 117 THR A C 1
ATOM 969 O O . THR A 1 117 ? 17.473 -2.448 -15.951 1.00 88.44 117 THR A O 1
ATOM 972 N N . HIS A 1 118 ? 15.552 -1.988 -14.882 1.00 85.62 118 HIS A N 1
ATOM 973 C CA . HIS A 1 118 ? 16.059 -0.817 -14.168 1.00 85.62 118 HIS A CA 1
ATOM 974 C C . HIS A 1 118 ? 17.194 -1.184 -13.200 1.00 85.62 118 HIS A C 1
ATOM 976 O O . HIS A 1 118 ? 18.225 -0.514 -13.179 1.00 85.62 118 HIS A O 1
ATOM 982 N N . LEU A 1 119 ? 17.042 -2.272 -12.439 1.00 83.38 119 LEU A N 1
ATOM 983 C CA . LEU A 1 119 ? 18.092 -2.779 -11.556 1.00 83.38 119 LEU A CA 1
ATOM 984 C C . LEU A 1 119 ? 19.337 -3.189 -12.345 1.00 83.38 119 LEU A C 1
ATOM 986 O O . LEU A 1 119 ? 20.430 -2.745 -12.006 1.00 83.38 119 LEU A O 1
ATOM 990 N N . ALA A 1 120 ? 19.181 -3.955 -13.426 1.00 82.31 120 ALA A N 1
ATOM 991 C CA . ALA A 1 120 ? 20.297 -4.387 -14.266 1.00 82.31 120 ALA A CA 1
ATOM 992 C C . ALA A 1 120 ? 21.062 -3.204 -14.882 1.00 82.31 120 ALA A C 1
ATOM 994 O O . ALA A 1 120 ? 22.285 -3.240 -14.950 1.00 82.31 120 ALA A O 1
ATOM 995 N N . ALA A 1 121 ? 20.358 -2.141 -15.284 1.00 81.44 121 ALA A N 1
ATOM 996 C CA . ALA A 1 121 ? 20.975 -0.922 -15.805 1.00 81.44 121 ALA A CA 1
ATOM 997 C C . ALA A 1 121 ? 21.668 -0.074 -14.723 1.00 81.44 121 ALA A C 1
ATOM 999 O O . ALA A 1 121 ? 22.550 0.717 -15.042 1.00 81.44 121 ALA A O 1
ATOM 1000 N N . SER A 1 122 ? 21.268 -0.218 -13.455 1.00 72.31 122 SER A N 1
ATOM 1001 C CA . SER A 1 122 ? 21.864 0.504 -12.321 1.00 72.31 122 SER A CA 1
ATOM 1002 C C . SER A 1 122 ? 23.142 -0.140 -11.772 1.00 72.31 122 SER A C 1
ATOM 1004 O O . SER A 1 122 ? 23.843 0.474 -10.967 1.00 72.31 122 SER A O 1
ATOM 1006 N N . VAL A 1 123 ? 23.456 -1.369 -12.195 1.00 70.00 123 VAL A N 1
ATOM 1007 C CA . VAL A 1 123 ? 24.694 -2.060 -11.829 1.00 70.00 123 VAL A CA 1
ATOM 1008 C C . VAL A 1 123 ? 25.779 -1.675 -12.838 1.00 70.00 123 VAL A C 1
ATOM 1010 O O . VAL A 1 123 ? 25.814 -2.178 -13.955 1.00 70.00 123 VAL A O 1
ATOM 1013 N N . ASP A 1 124 ? 26.677 -0.780 -12.427 1.00 57.41 124 ASP A N 1
ATOM 1014 C CA . ASP A 1 124 ? 27.792 -0.267 -13.245 1.00 57.41 124 ASP A CA 1
ATOM 1015 C C . ASP A 1 124 ? 28.908 -1.310 -13.495 1.00 57.41 124 ASP A C 1
ATOM 1017 O O . ASP A 1 124 ? 29.841 -1.071 -14.261 1.00 57.41 124 ASP A O 1
ATOM 1021 N N . GLU A 1 125 ? 28.834 -2.491 -12.870 1.00 54.44 125 GLU A N 1
ATOM 1022 C CA . GLU A 1 125 ? 29.792 -3.577 -13.083 1.00 54.44 125 GLU A CA 1
ATOM 1023 C C . GLU A 1 125 ? 29.156 -4.760 -13.825 1.00 54.44 125 GLU A C 1
ATOM 1025 O O . GLU A 1 125 ? 28.163 -5.325 -13.358 1.00 54.44 125 GLU A O 1
ATOM 1030 N N . PRO A 1 126 ? 29.741 -5.230 -14.943 1.00 53.66 126 PRO A N 1
ATOM 1031 C CA . PRO A 1 126 ? 29.347 -6.511 -15.498 1.00 53.66 126 PRO A CA 1
ATOM 1032 C C . PRO A 1 126 ? 29.623 -7.576 -14.439 1.00 53.66 126 PRO A C 1
ATOM 1034 O O . PRO A 1 126 ? 30.777 -7.801 -14.064 1.00 53.66 126 PRO A O 1
ATOM 1037 N N . VAL A 1 127 ? 28.562 -8.232 -13.962 1.00 53.56 127 VAL A N 1
ATOM 1038 C CA . VAL A 1 127 ? 28.662 -9.414 -13.107 1.00 53.56 127 VAL A CA 1
ATOM 1039 C C . VAL A 1 127 ? 29.587 -10.396 -13.822 1.00 53.56 127 VAL A C 1
ATOM 1041 O O . VAL A 1 127 ? 29.203 -11.028 -14.808 1.00 53.56 127 VAL A O 1
ATOM 1044 N N . ARG A 1 128 ? 30.837 -10.506 -13.356 1.00 50.78 128 ARG A N 1
ATOM 1045 C CA . ARG A 1 128 ? 31.741 -11.576 -13.771 1.00 50.78 128 ARG A CA 1
ATOM 1046 C C . ARG A 1 128 ? 31.184 -12.857 -13.179 1.00 50.78 128 ARG A C 1
ATOM 1048 O O . ARG A 1 128 ? 31.583 -13.264 -12.095 1.00 50.78 128 ARG 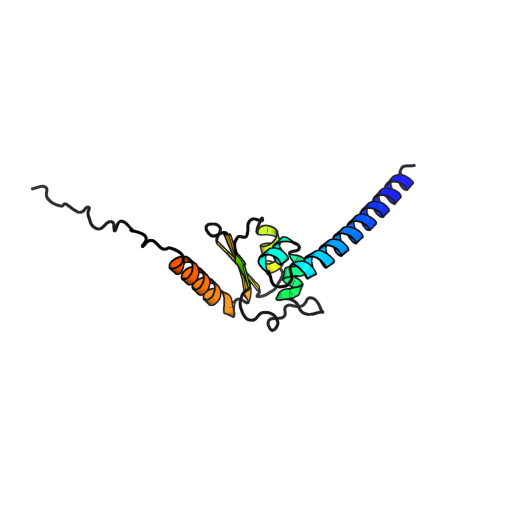A O 1
ATOM 1055 N N . LEU A 1 129 ? 30.242 -13.474 -13.882 1.00 48.69 129 LEU A N 1
ATOM 1056 C CA . LEU A 1 129 ? 29.903 -14.865 -13.654 1.00 48.69 129 LEU A CA 1
ATOM 1057 C C . LEU A 1 129 ? 31.164 -15.665 -14.000 1.00 48.69 129 LEU A C 1
ATOM 1059 O O . LEU A 1 129 ? 31.595 -15.620 -15.155 1.00 48.69 129 LEU A O 1
ATOM 1063 N N . PRO A 1 130 ? 31.809 -16.350 -13.041 1.00 43.69 130 PRO A N 1
ATOM 1064 C CA . PRO A 1 130 ? 32.821 -17.322 -13.394 1.00 43.69 130 PRO A CA 1
ATOM 1065 C C . PRO A 1 130 ? 32.085 -18.451 -14.113 1.00 43.69 130 PRO A C 1
ATOM 1067 O O . PRO A 1 130 ? 31.431 -19.284 -13.488 1.00 43.69 130 PRO A O 1
ATOM 1070 N N . THR A 1 131 ? 32.119 -18.441 -15.443 1.00 47.69 131 THR A N 1
ATOM 1071 C CA . THR A 1 131 ? 31.626 -19.554 -16.243 1.00 47.69 131 THR A CA 1
ATOM 1072 C C . THR A 1 131 ? 32.409 -20.789 -15.807 1.00 47.69 131 THR A C 1
ATOM 1074 O O . THR A 1 131 ? 33.637 -20.817 -15.894 1.00 47.69 131 THR A O 1
ATOM 1077 N N . VAL A 1 132 ? 31.711 -21.807 -15.303 1.00 55.38 132 VAL A N 1
ATOM 1078 C CA . VAL A 1 132 ? 32.278 -23.092 -14.849 1.00 55.38 132 VAL A CA 1
ATOM 1079 C C . VAL A 1 132 ? 32.691 -23.951 -16.060 1.00 55.38 132 VAL A C 1
ATOM 1081 O O . VAL A 1 132 ? 32.465 -25.152 -16.102 1.00 55.38 132 VAL A O 1
ATOM 1084 N N . GLU A 1 133 ? 33.274 -23.340 -17.090 1.00 50.28 133 GLU A N 1
ATOM 1085 C CA . GLU A 1 133 ? 33.705 -24.016 -18.321 1.00 50.28 133 GLU A CA 1
ATOM 1086 C C . GLU A 1 133 ? 35.217 -24.293 -18.358 1.00 50.28 133 GLU A C 1
ATOM 1088 O O . GLU A 1 133 ? 35.745 -24.696 -19.387 1.00 50.28 133 GLU A O 1
ATOM 1093 N N . ALA A 1 134 ? 35.934 -24.135 -17.241 1.00 50.91 134 ALA A N 1
ATOM 1094 C CA . ALA A 1 134 ? 37.392 -24.301 -17.200 1.00 50.91 134 ALA A CA 1
ATOM 1095 C C . ALA A 1 134 ? 37.886 -25.390 -16.227 1.00 50.91 134 ALA A C 1
ATOM 1097 O O . ALA A 1 134 ? 38.929 -25.211 -15.614 1.00 50.91 134 ALA A O 1
ATOM 1098 N N . ASN A 1 135 ? 37.158 -26.503 -16.053 1.00 49.28 135 ASN A N 1
ATOM 1099 C CA . ASN A 1 135 ? 37.592 -27.602 -15.167 1.00 49.28 135 ASN A CA 1
ATOM 1100 C C . ASN A 1 135 ? 37.410 -29.018 -15.755 1.00 49.28 135 ASN A C 1
ATOM 1102 O O . ASN A 1 135 ? 37.187 -29.978 -15.020 1.00 49.28 135 ASN A O 1
ATOM 1106 N N . PHE A 1 136 ? 37.548 -29.178 -17.073 1.00 51.16 136 PHE A N 1
ATOM 1107 C CA . PHE A 1 136 ? 37.760 -30.498 -17.680 1.00 51.16 136 PHE A CA 1
ATOM 1108 C C . PHE A 1 136 ? 39.168 -30.599 -18.270 1.00 51.16 136 PHE A C 1
ATOM 1110 O O . PHE A 1 136 ? 39.335 -30.732 -19.478 1.00 51.16 136 PHE A O 1
ATOM 1117 N N . ASP A 1 137 ? 40.185 -30.588 -17.405 1.00 49.75 137 ASP A N 1
ATOM 1118 C CA . ASP A 1 137 ? 41.485 -31.172 -17.751 1.00 49.75 137 ASP A CA 1
ATOM 1119 C C . ASP A 1 137 ? 41.373 -32.700 -17.647 1.00 49.75 137 ASP A C 1
ATOM 1121 O O . ASP A 1 137 ? 41.706 -33.334 -16.645 1.00 49.75 137 ASP A O 1
ATOM 1125 N N . LEU A 1 138 ? 40.853 -33.310 -18.714 1.00 53.69 138 LEU A N 1
ATOM 1126 C CA . LEU A 1 138 ? 40.987 -34.740 -18.976 1.00 53.69 138 LEU A CA 1
ATOM 1127 C C . LEU A 1 138 ? 42.337 -35.001 -19.651 1.00 53.69 138 LEU A C 1
ATOM 1129 O O . LEU A 1 138 ? 42.397 -35.333 -20.831 1.00 53.69 138 LEU A O 1
ATOM 1133 N N . THR A 1 139 ? 43.430 -34.888 -18.901 1.00 49.12 139 THR A N 1
ATOM 1134 C CA . THR A 1 139 ? 44.701 -35.506 -19.303 1.00 49.12 139 THR A CA 1
ATOM 1135 C C . THR A 1 139 ? 45.354 -36.186 -18.112 1.00 49.12 139 THR A C 1
ATOM 1137 O O . THR A 1 139 ? 46.215 -35.632 -17.437 1.00 49.12 139 THR A O 1
ATOM 1140 N N . SER A 1 140 ? 44.933 -37.424 -17.872 1.00 47.75 140 SER A N 1
ATOM 1141 C CA . SER A 1 140 ? 45.779 -38.458 -17.277 1.00 47.75 140 SER A CA 1
ATOM 1142 C C . SER A 1 140 ? 45.897 -39.589 -18.302 1.00 47.75 140 SER A C 1
ATOM 1144 O O . SER A 1 140 ? 44.936 -40.319 -18.535 1.00 47.75 140 SER A O 1
ATOM 1146 N N . PHE A 1 141 ? 47.062 -39.670 -18.944 1.00 42.94 141 PHE A N 1
ATOM 1147 C CA . PHE A 1 141 ? 47.576 -40.856 -19.629 1.00 42.94 141 PHE A CA 1
ATOM 1148 C C . PHE A 1 141 ? 48.867 -41.269 -18.929 1.00 42.94 141 PHE A C 1
ATOM 1150 O O . PHE A 1 141 ? 49.640 -40.350 -18.567 1.00 42.94 141 PHE A O 1
#

Foldseek 3Di:
DVVVVVVVVVVVVVVVVVVLVVVLVVVCVVCPPQLQVNCVSPLLVSCCQQAADPVRAGDCVRHVAWDKHFQADDDCVVNQVNQVVHPQWDWDADVVGNIITIHGPVRVVVVVVVVVVVVVVPPPDDPPPVDPPPPPPPDDD